Protein AF-A0A934ZM50-F1 (afdb_monomer)

Foldseek 3Di:
DDWDQDDQDDDDPDRPRDRTDDDDDDPPDDPLAVVLVVLLVVLVVCQVPDAAEDEAEEADQRAYDLVSLVSSLVRYQYEYEYEDADDDDRDHPCCVVHPYYYYQYVVCVPDPVSVVVRVVVVVVSVVVPDPDPDDPDPPPDDDD

Structure (mmCIF, N/CA/C/O backbone):
data_AF-A0A934ZM50-F1
#
_entry.id   AF-A0A934ZM50-F1
#
loop_
_atom_site.group_PDB
_atom_site.id
_atom_site.type_symbol
_atom_site.label_atom_id
_atom_site.label_alt_id
_atom_site.label_comp_id
_atom_site.label_asym_id
_atom_site.label_entity_id
_atom_site.label_seq_id
_atom_site.pdbx_PDB_ins_code
_atom_site.Cartn_x
_atom_site.Cartn_y
_atom_site.Cartn_z
_atom_site.occupancy
_atom_site.B_iso_or_equiv
_atom_site.auth_seq_id
_atom_site.auth_comp_id
_atom_site.auth_asym_id
_atom_site.auth_atom_id
_atom_site.pdbx_PDB_model_num
ATOM 1 N N . MET A 1 1 ? 9.238 -10.018 13.700 1.00 47.69 1 MET A N 1
ATOM 2 C CA . MET A 1 1 ? 8.953 -8.624 13.303 1.00 47.69 1 MET A CA 1
ATOM 3 C C . MET A 1 1 ? 9.556 -7.726 14.370 1.00 47.69 1 MET A C 1
ATOM 5 O O . MET A 1 1 ? 9.247 -7.930 15.534 1.00 47.69 1 MET A O 1
ATOM 9 N N . ARG A 1 2 ? 10.491 -6.834 14.027 1.00 43.53 2 ARG A N 1
ATOM 10 C CA . ARG A 1 2 ? 11.012 -5.837 14.977 1.00 43.53 2 ARG A CA 1
ATOM 11 C C . ARG A 1 2 ? 10.524 -4.472 14.509 1.00 43.53 2 ARG A C 1
ATOM 13 O O . ARG A 1 2 ? 10.995 -3.994 13.483 1.00 43.53 2 ARG A O 1
ATOM 20 N N . LEU A 1 3 ? 9.575 -3.877 15.232 1.00 47.09 3 LEU A N 1
ATOM 21 C CA . LEU A 1 3 ? 9.214 -2.475 15.035 1.00 47.09 3 LEU A CA 1
ATOM 22 C C . LEU A 1 3 ? 10.410 -1.629 15.475 1.00 47.09 3 LEU A C 1
ATOM 24 O O . LEU A 1 3 ? 10.764 -1.615 16.654 1.00 47.09 3 LEU A O 1
ATOM 28 N N . ARG A 1 4 ? 11.047 -0.928 14.540 1.00 48.06 4 ARG A N 1
ATOM 29 C CA . ARG A 1 4 ? 11.917 0.192 14.895 1.00 48.06 4 ARG A CA 1
ATOM 30 C C . ARG A 1 4 ? 11.058 1.447 14.838 1.00 48.06 4 ARG A C 1
ATOM 32 O O . ARG A 1 4 ? 10.600 1.829 13.761 1.00 48.06 4 ARG A O 1
ATOM 39 N N . ARG A 1 5 ? 10.837 2.088 15.990 1.00 49.38 5 ARG A N 1
ATOM 40 C CA . ARG A 1 5 ? 10.381 3.483 16.004 1.00 49.38 5 ARG A CA 1
ATOM 41 C C . ARG A 1 5 ? 11.444 4.298 15.275 1.00 49.38 5 ARG A C 1
ATOM 43 O O . ARG A 1 5 ? 12.609 4.286 15.675 1.00 49.38 5 ARG A O 1
ATOM 50 N N . GLY A 1 6 ? 11.061 4.917 14.163 1.00 45.31 6 GLY A N 1
ATOM 51 C CA . GLY A 1 6 ? 11.936 5.851 13.471 1.00 45.31 6 GLY A CA 1
ATOM 52 C C . GLY A 1 6 ? 12.199 7.040 14.388 1.00 45.31 6 GLY A C 1
ATOM 53 O O . GLY A 1 6 ? 11.290 7.510 15.068 1.00 45.31 6 GLY A O 1
ATOM 54 N N . ARG A 1 7 ? 13.441 7.524 14.439 1.00 45.09 7 ARG A N 1
ATOM 55 C CA . ARG A 1 7 ? 13.688 8.888 14.909 1.00 45.09 7 ARG A CA 1
ATOM 56 C C . ARG A 1 7 ? 13.267 9.815 13.772 1.00 45.09 7 ARG A C 1
ATOM 58 O O . ARG A 1 7 ? 13.832 9.708 12.686 1.00 45.09 7 ARG A O 1
ATOM 65 N N . SER A 1 8 ? 12.276 10.675 14.011 1.00 46.38 8 SER A N 1
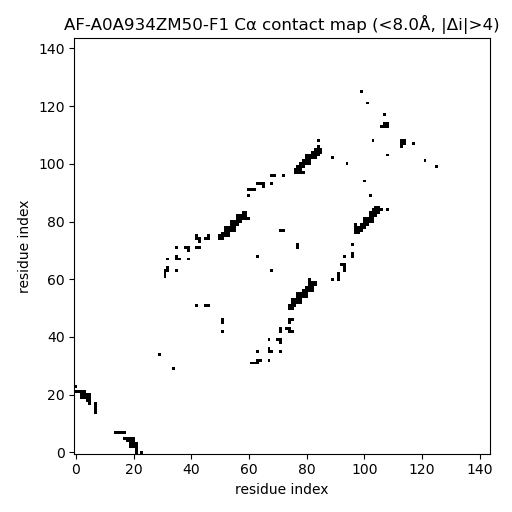ATOM 66 C CA . SER A 1 8 ? 11.937 11.778 13.107 1.00 46.38 8 SER A CA 1
ATOM 67 C C . SER A 1 8 ? 13.199 12.592 12.840 1.00 46.38 8 SER A C 1
ATOM 69 O O . SER A 1 8 ? 13.773 13.169 13.759 1.00 46.38 8 SER A O 1
ATOM 71 N N . GLY A 1 9 ? 13.672 12.559 11.599 1.00 40.72 9 GLY A N 1
ATOM 72 C CA . GLY A 1 9 ? 14.954 13.141 11.226 1.00 40.72 9 GLY A CA 1
ATOM 73 C C . GLY A 1 9 ? 15.248 12.971 9.744 1.00 40.72 9 GLY A C 1
ATOM 74 O O . GLY A 1 9 ? 16.276 12.414 9.382 1.00 40.72 9 GLY A O 1
ATOM 75 N N . LEU A 1 10 ? 14.334 13.418 8.884 1.00 40.38 10 LEU A N 1
ATOM 76 C CA . LEU A 1 10 ? 14.624 13.714 7.482 1.00 40.38 10 LEU A CA 1
ATOM 77 C C . LEU A 1 10 ? 14.115 15.133 7.226 1.00 40.38 10 LEU A C 1
ATOM 79 O O . LEU A 1 10 ? 12.920 15.361 7.063 1.00 40.38 10 LEU A O 1
ATOM 83 N N . HIS A 1 11 ? 15.029 16.100 7.295 1.00 38.22 11 HIS A N 1
ATOM 84 C CA . HIS A 1 11 ? 14.740 17.502 7.027 1.00 38.22 11 HIS A CA 1
ATOM 85 C C . HIS A 1 11 ? 14.529 17.706 5.523 1.00 38.22 11 HIS A C 1
ATOM 87 O O . HIS A 1 11 ? 15.481 17.829 4.759 1.00 38.22 11 HIS A O 1
ATOM 93 N N . GLY A 1 12 ? 13.265 17.760 5.119 1.00 38.09 12 GLY A N 1
ATOM 94 C CA . GLY A 1 12 ? 12.813 18.340 3.860 1.00 38.09 12 GLY A CA 1
ATOM 95 C C . GLY A 1 12 ? 11.437 18.948 4.091 1.00 38.09 12 GLY A C 1
ATOM 96 O O . GLY A 1 12 ? 10.502 18.187 4.261 1.00 38.09 12 GLY A O 1
ATOM 97 N N . SER A 1 13 ? 11.363 20.284 4.195 1.00 43.41 13 SER A N 1
ATOM 98 C CA . SER A 1 13 ? 10.209 21.222 4.255 1.00 43.41 13 SER A CA 1
ATOM 99 C C . SER A 1 13 ? 8.820 20.784 4.784 1.00 43.41 13 SER A C 1
ATOM 101 O O . SER A 1 13 ? 7.840 21.501 4.598 1.00 43.41 13 SER A O 1
ATOM 103 N N . GLY A 1 14 ? 8.700 19.668 5.486 1.00 45.28 14 GLY A N 1
ATOM 104 C CA . GLY A 1 14 ? 7.472 19.178 6.086 1.00 45.28 14 GLY A CA 1
ATOM 105 C C . GLY A 1 14 ? 7.828 18.104 7.101 1.00 45.28 14 GLY A C 1
ATOM 106 O O . GLY A 1 14 ? 8.524 17.139 6.789 1.00 45.28 14 GLY A O 1
ATOM 107 N N . SER A 1 15 ? 7.401 18.281 8.347 1.00 47.75 15 SER A N 1
ATOM 108 C CA . SER A 1 15 ? 7.635 17.301 9.404 1.00 47.75 15 SER A CA 1
ATOM 109 C C . SER A 1 15 ? 6.714 16.094 9.208 1.00 47.75 15 SER A C 1
ATOM 111 O O . SER A 1 15 ? 5.691 15.971 9.881 1.00 47.75 15 SER A O 1
ATOM 113 N N . LEU A 1 16 ? 7.042 15.198 8.272 1.00 54.75 16 LEU A N 1
ATOM 114 C CA . LEU A 1 16 ? 6.337 13.924 8.158 1.00 54.75 16 LEU A CA 1
ATOM 115 C C . LEU A 1 16 ? 6.683 13.083 9.394 1.00 54.75 16 LEU A C 1
ATOM 117 O O . LEU A 1 16 ? 7.781 12.534 9.508 1.00 54.75 16 LEU A O 1
ATOM 121 N N . HIS A 1 17 ? 5.759 13.015 10.351 1.00 59.22 17 HIS A N 1
ATOM 122 C CA . HIS A 1 17 ? 5.936 12.207 11.551 1.00 59.22 17 HIS A CA 1
ATOM 123 C C . HIS A 1 17 ? 5.749 10.723 11.205 1.00 59.22 17 HIS A C 1
ATOM 125 O O . HIS A 1 17 ? 4.635 10.199 11.179 1.00 59.22 17 HIS A O 1
ATOM 131 N N . VAL A 1 18 ? 6.854 10.029 10.935 1.00 63.38 18 VAL A N 1
ATOM 132 C CA . VAL A 1 18 ? 6.844 8.587 10.663 1.00 63.38 18 VAL A CA 1
ATOM 133 C C . VAL A 1 18 ? 6.812 7.828 11.991 1.00 63.38 18 VAL A C 1
ATOM 135 O O . VAL A 1 18 ? 7.836 7.663 12.651 1.00 63.38 18 VAL A O 1
ATOM 138 N N . ALA A 1 19 ? 5.630 7.337 12.381 1.00 61.62 19 ALA A N 1
ATOM 139 C CA . ALA A 1 19 ? 5.421 6.631 13.652 1.00 61.62 19 ALA A CA 1
ATOM 140 C C . ALA A 1 19 ? 6.265 5.342 13.794 1.00 61.62 19 ALA A C 1
ATOM 142 O O . ALA A 1 19 ? 6.596 4.918 14.905 1.00 61.62 19 ALA A O 1
ATOM 143 N N . GLY A 1 20 ? 6.658 4.724 12.677 1.00 64.88 20 GLY A N 1
ATOM 144 C CA . GLY A 1 20 ? 7.536 3.559 12.652 1.00 64.88 20 GLY A CA 1
ATOM 145 C C . GLY A 1 20 ? 7.836 3.090 11.233 1.00 64.88 20 GLY A C 1
ATOM 146 O O . GLY A 1 20 ? 7.087 3.382 10.305 1.00 64.88 20 GLY A O 1
ATOM 147 N N . ILE A 1 21 ? 8.936 2.353 11.068 1.00 68.88 21 ILE A N 1
ATOM 148 C CA . ILE A 1 21 ? 9.275 1.692 9.802 1.00 68.88 21 ILE A CA 1
ATOM 149 C C . ILE A 1 21 ? 9.278 0.184 10.034 1.00 68.88 21 ILE A C 1
ATOM 151 O O . ILE A 1 21 ? 10.000 -0.336 10.891 1.00 68.88 21 ILE A O 1
ATOM 155 N N . LEU A 1 22 ? 8.480 -0.520 9.235 1.00 67.62 22 LEU A N 1
ATOM 156 C CA . LEU A 1 22 ? 8.458 -1.973 9.175 1.00 67.62 22 LEU A CA 1
ATOM 157 C C . LEU A 1 22 ? 9.260 -2.433 7.962 1.00 67.62 22 LEU A C 1
ATOM 159 O O . LEU A 1 22 ? 8.775 -2.415 6.836 1.00 67.62 22 LEU A O 1
ATOM 163 N N . ALA A 1 23 ? 10.505 -2.836 8.199 1.00 62.47 23 ALA A N 1
ATOM 164 C CA . ALA A 1 23 ? 11.365 -3.380 7.158 1.00 62.47 23 ALA A CA 1
ATOM 165 C C . ALA A 1 23 ? 11.359 -4.913 7.204 1.00 62.47 23 ALA A C 1
ATOM 167 O O . ALA A 1 23 ? 11.604 -5.521 8.249 1.00 62.47 23 ALA A O 1
ATOM 168 N N . PHE A 1 24 ? 11.132 -5.535 6.049 1.00 62.09 24 PHE A N 1
ATOM 169 C CA . PHE A 1 24 ? 11.219 -6.980 5.866 1.00 62.09 24 PHE A CA 1
ATOM 170 C C . PHE A 1 24 ? 12.287 -7.270 4.812 1.00 62.09 24 PHE A C 1
ATOM 172 O O . PHE A 1 24 ? 12.115 -6.929 3.644 1.00 62.09 24 PHE A O 1
ATOM 179 N N . LYS A 1 25 ? 13.396 -7.900 5.212 1.00 55.69 25 LYS A N 1
ATOM 180 C CA . LYS A 1 25 ? 14.412 -8.395 4.277 1.00 55.69 25 LYS A CA 1
ATOM 181 C C . LYS A 1 25 ? 14.062 -9.840 3.922 1.00 55.69 25 LYS A C 1
ATOM 183 O O . LYS A 1 25 ? 14.090 -10.711 4.786 1.00 55.69 25 LYS A O 1
ATOM 188 N N . GLY A 1 26 ? 13.645 -10.076 2.683 1.00 52.06 26 GLY A N 1
ATOM 189 C CA . GLY A 1 26 ? 13.290 -11.412 2.208 1.00 52.06 26 GLY A CA 1
ATOM 190 C C . GLY A 1 26 ? 14.531 -12.169 1.751 1.00 52.06 26 GLY A C 1
ATOM 191 O O . GLY A 1 26 ? 15.006 -11.917 0.656 1.00 52.06 26 GLY A O 1
ATOM 192 N N . GLU A 1 27 ? 15.040 -13.099 2.559 1.00 47.81 27 GLU A N 1
ATOM 193 C CA . GLU A 1 27 ? 16.103 -14.024 2.119 1.00 47.81 27 GLU A CA 1
ATOM 194 C C . GLU A 1 27 ? 15.540 -15.322 1.506 1.00 47.81 27 GLU A C 1
ATOM 196 O O . GLU A 1 27 ? 16.255 -16.025 0.805 1.00 47.81 27 GLU A O 1
ATOM 201 N N . ARG A 1 28 ? 14.254 -15.647 1.741 1.00 50.94 28 ARG A N 1
ATOM 202 C CA . ARG A 1 28 ? 13.585 -16.885 1.271 1.00 50.94 28 ARG A CA 1
ATOM 203 C C . ARG A 1 28 ? 12.140 -16.672 0.778 1.00 50.94 28 ARG A C 1
ATOM 205 O O . ARG A 1 28 ? 11.314 -17.574 0.846 1.00 50.94 28 ARG A O 1
ATOM 212 N N . GLY A 1 29 ? 11.814 -15.464 0.318 1.00 58.25 29 GLY A N 1
ATOM 213 C CA . GLY A 1 29 ? 10.437 -15.064 -0.005 1.00 58.25 29 GLY A CA 1
ATOM 214 C C . GLY A 1 29 ? 9.672 -14.492 1.196 1.00 58.25 29 GLY A C 1
ATOM 215 O O . GLY A 1 29 ? 10.118 -14.557 2.343 1.00 58.25 29 GLY A O 1
ATOM 216 N N . ARG A 1 30 ? 8.533 -13.848 0.918 1.00 69.19 30 ARG A N 1
ATOM 217 C CA . ARG A 1 30 ? 7.681 -13.178 1.913 1.00 69.19 30 ARG A CA 1
ATOM 218 C C . ARG A 1 30 ? 6.387 -13.972 2.073 1.00 69.19 30 ARG A C 1
ATOM 220 O O . ARG A 1 30 ? 5.656 -14.141 1.106 1.00 69.19 30 ARG A O 1
ATOM 227 N N . ASN A 1 31 ? 6.071 -14.416 3.290 1.00 84.44 31 ASN A N 1
ATOM 228 C CA . ASN A 1 31 ? 4.722 -14.894 3.592 1.00 84.44 31 ASN A CA 1
ATOM 229 C C . ASN A 1 31 ? 3.822 -13.669 3.813 1.00 84.44 31 ASN A C 1
ATOM 231 O O . ASN A 1 31 ? 3.682 -13.182 4.938 1.00 84.44 31 ASN A O 1
ATOM 235 N N . TYR A 1 32 ? 3.284 -13.134 2.715 1.00 87.12 32 TYR A N 1
ATOM 236 C CA . TYR A 1 32 ? 2.451 -11.934 2.726 1.00 87.12 32 TYR A CA 1
ATOM 237 C C . TYR A 1 32 ? 1.238 -12.084 3.638 1.00 87.12 32 TYR A C 1
ATOM 239 O O . TYR A 1 32 ? 0.965 -11.176 4.417 1.00 87.12 32 TYR A O 1
ATOM 247 N N . ALA A 1 33 ? 0.585 -13.248 3.631 1.00 90.00 33 ALA A N 1
ATOM 248 C CA . ALA A 1 33 ? -0.551 -13.519 4.505 1.00 90.00 33 ALA A CA 1
ATOM 249 C C . ALA A 1 33 ? -0.187 -13.345 5.988 1.00 90.00 33 ALA A C 1
ATOM 251 O O . ALA A 1 33 ? -0.875 -12.645 6.727 1.00 90.00 33 ALA A O 1
ATOM 252 N N . ARG A 1 34 ? 0.951 -13.898 6.424 1.00 87.25 34 ARG A N 1
ATOM 253 C CA . ARG A 1 34 ? 1.422 -13.742 7.806 1.00 87.25 34 ARG A CA 1
ATOM 254 C C . ARG A 1 34 ? 1.764 -12.291 8.140 1.00 87.25 34 ARG A C 1
ATOM 256 O O . ARG A 1 34 ? 1.405 -11.821 9.215 1.00 87.25 34 ARG A O 1
ATOM 263 N N . VAL A 1 35 ? 2.470 -11.592 7.250 1.00 86.31 35 VAL A N 1
ATOM 264 C CA . VAL A 1 35 ? 2.869 -10.192 7.477 1.00 86.31 35 VAL A CA 1
ATOM 265 C C . VAL A 1 35 ? 1.643 -9.288 7.585 1.00 86.31 35 VAL A C 1
ATOM 267 O O . VAL A 1 35 ? 1.547 -8.501 8.523 1.00 86.31 35 VAL A O 1
ATOM 270 N N . PHE A 1 36 ? 0.688 -9.428 6.667 1.00 91.69 36 PHE A N 1
ATOM 271 C CA . PHE A 1 36 ? -0.519 -8.608 6.653 1.00 91.69 36 PHE A CA 1
ATOM 272 C C . PHE A 1 36 ? -1.500 -8.978 7.760 1.00 91.69 36 PHE A C 1
ATOM 274 O O . PHE A 1 36 ? -2.143 -8.089 8.305 1.00 91.69 36 PHE A O 1
ATOM 281 N N . SER A 1 37 ? -1.556 -10.244 8.178 1.00 92.06 37 SER A N 1
ATOM 282 C CA . SER A 1 37 ? -2.294 -10.627 9.384 1.00 92.06 37 SER A CA 1
ATOM 283 C C . SER A 1 37 ? -1.741 -9.930 10.629 1.00 92.06 37 SER A C 1
ATOM 285 O O . SER A 1 37 ? -2.518 -9.404 11.419 1.00 92.06 37 SER A O 1
ATOM 287 N N . GLN A 1 38 ? -0.414 -9.869 10.785 1.00 89.25 38 GLN A N 1
ATOM 288 C CA . GLN A 1 38 ? 0.207 -9.149 11.902 1.00 89.25 38 GLN A CA 1
ATOM 289 C C . GLN A 1 38 ? -0.045 -7.642 11.814 1.00 89.25 38 GLN A C 1
ATOM 291 O O . GLN A 1 38 ? -0.390 -7.026 12.817 1.00 89.25 38 GLN A O 1
ATOM 296 N N . LEU A 1 39 ? 0.089 -7.058 10.621 1.00 89.56 39 LEU A N 1
ATOM 297 C CA . LEU A 1 39 ? -0.200 -5.644 10.392 1.00 89.56 39 LEU A CA 1
ATOM 298 C C . LEU A 1 39 ? -1.655 -5.299 10.735 1.00 89.56 39 LEU A C 1
ATOM 300 O O . LEU A 1 39 ? -1.879 -4.322 11.439 1.00 89.56 39 LEU A O 1
ATOM 304 N N . ALA A 1 40 ? -2.623 -6.104 10.292 1.00 92.50 40 ALA A N 1
ATOM 305 C CA . ALA A 1 40 ? -4.038 -5.899 10.589 1.00 92.50 40 ALA A CA 1
ATOM 306 C C . ALA A 1 40 ? -4.298 -5.868 12.102 1.00 92.50 40 ALA A C 1
ATOM 308 O O . ALA A 1 40 ? -4.934 -4.940 12.589 1.00 92.50 40 ALA A O 1
ATOM 309 N N . SER A 1 41 ? -3.732 -6.816 12.859 1.00 90.88 41 SER A N 1
ATOM 310 C CA . SER A 1 41 ? -3.851 -6.829 14.323 1.00 90.88 41 SER A CA 1
ATOM 311 C C . SER A 1 41 ? -3.210 -5.611 14.997 1.00 90.88 41 SER A C 1
ATOM 313 O O . SER A 1 41 ? -3.694 -5.156 16.030 1.00 90.88 41 SER A O 1
ATOM 315 N N . GLU A 1 42 ? -2.121 -5.069 14.449 1.00 87.81 42 GLU A N 1
ATOM 316 C CA . GLU A 1 42 ? -1.533 -3.826 14.962 1.00 87.81 42 GLU A CA 1
ATOM 317 C C . GLU A 1 42 ? -2.399 -2.602 14.641 1.00 87.81 42 GLU A C 1
ATOM 319 O O . GLU A 1 42 ? -2.561 -1.738 15.498 1.00 87.81 42 GLU A O 1
ATOM 324 N N . MET A 1 43 ? -2.977 -2.521 13.438 1.00 90.06 43 MET A N 1
ATOM 325 C CA . MET A 1 43 ? -3.850 -1.400 13.067 1.00 90.06 43 MET A CA 1
ATOM 326 C C . MET A 1 43 ? -5.143 -1.409 13.877 1.00 90.06 43 MET A C 1
ATOM 328 O O . MET A 1 43 ? -5.548 -0.366 14.376 1.00 90.06 43 MET A O 1
ATOM 332 N N . GLU A 1 44 ? -5.725 -2.584 14.109 1.00 90.31 44 GLU A N 1
ATOM 333 C CA . GLU A 1 44 ? -6.898 -2.757 14.969 1.00 90.31 44 GLU A CA 1
ATOM 334 C C . GLU A 1 44 ? -6.637 -2.231 16.393 1.00 90.31 44 GLU A C 1
ATOM 336 O O . GLU A 1 44 ? -7.454 -1.503 16.951 1.00 90.31 44 GLU A O 1
ATOM 341 N N . ARG A 1 45 ? -5.442 -2.487 16.948 1.00 86.94 45 ARG A N 1
ATOM 342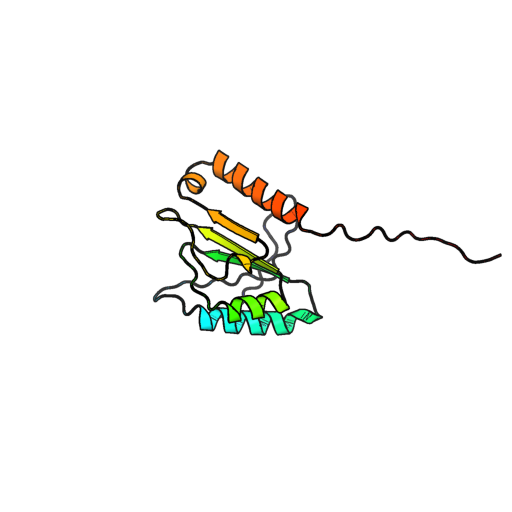 C CA . ARG A 1 45 ? -5.019 -1.941 18.252 1.00 86.94 45 ARG A CA 1
ATOM 343 C C . ARG A 1 45 ? -4.821 -0.425 18.266 1.00 86.94 45 ARG A C 1
ATOM 345 O O . ARG A 1 45 ? -4.886 0.190 19.331 1.00 86.94 45 ARG A O 1
ATOM 352 N N . LEU A 1 46 ? -4.516 0.179 17.120 1.00 84.12 46 LEU A N 1
ATOM 353 C CA . LEU A 1 46 ? -4.294 1.621 16.995 1.00 84.12 46 LEU A CA 1
ATOM 354 C C . LEU A 1 46 ? -5.549 2.392 16.571 1.00 84.12 46 LEU A C 1
ATOM 356 O O . LEU A 1 46 ? -5.566 3.607 16.767 1.00 84.12 46 LEU A O 1
ATOM 360 N N . ARG A 1 47 ? -6.584 1.705 16.065 1.00 81.25 47 ARG A N 1
ATOM 361 C CA . ARG A 1 47 ? -7.783 2.288 15.440 1.00 81.25 47 ARG A CA 1
ATOM 362 C C . ARG A 1 47 ? -8.425 3.404 16.261 1.00 81.25 47 ARG A C 1
ATOM 364 O O . ARG A 1 47 ? -8.760 4.449 15.724 1.00 81.25 47 ARG A O 1
ATOM 371 N N . GLU A 1 48 ? -8.577 3.198 17.565 1.00 81.62 48 GLU A N 1
ATOM 372 C CA . GLU A 1 48 ? -9.237 4.164 18.460 1.00 81.62 48 GLU A CA 1
ATOM 373 C C . GLU A 1 48 ? -8.303 5.281 18.941 1.00 81.62 48 GLU A C 1
ATOM 375 O O . GLU A 1 48 ? -8.748 6.285 19.489 1.00 81.62 48 GLU A O 1
ATOM 380 N N . ARG A 1 49 ? -6.989 5.113 18.763 1.00 77.38 49 ARG A N 1
ATOM 381 C CA . ARG A 1 49 ? -5.976 5.991 19.357 1.00 77.38 49 ARG A CA 1
ATOM 382 C C . ARG A 1 49 ? -5.408 6.996 18.368 1.00 77.38 49 ARG A C 1
ATOM 384 O O . ARG A 1 49 ? -4.859 8.013 18.792 1.00 77.38 49 ARG A O 1
ATOM 391 N N . SER A 1 50 ? -5.423 6.695 17.072 1.00 75.75 50 SER A N 1
ATOM 392 C CA . SER A 1 50 ? -4.789 7.531 16.050 1.00 75.75 50 SER A CA 1
ATOM 393 C C . SER A 1 50 ? -5.336 7.228 14.660 1.00 75.75 50 SER A C 1
ATOM 395 O O . SER A 1 50 ? -5.559 6.071 14.320 1.00 75.75 50 SER A O 1
ATOM 397 N N . SER A 1 51 ? -5.435 8.262 13.824 1.00 83.31 51 SER A N 1
ATOM 398 C CA . SER A 1 51 ? -5.519 8.067 12.376 1.00 83.31 51 SER A CA 1
ATOM 399 C C . SER A 1 51 ? -4.146 7.637 11.857 1.00 83.31 51 SER A C 1
ATOM 401 O O . SER A 1 51 ? -3.141 8.306 12.116 1.00 83.31 51 SER A O 1
ATOM 403 N N . VAL A 1 52 ? -4.088 6.493 11.173 1.00 84.81 52 VAL A N 1
ATOM 404 C CA . VAL A 1 52 ? -2.843 5.905 10.669 1.00 84.81 52 VAL A CA 1
ATOM 405 C C . VAL A 1 52 ? -2.913 5.782 9.153 1.00 84.81 52 VAL A C 1
ATOM 407 O O . VAL A 1 52 ? -3.865 5.235 8.604 1.00 84.81 52 VAL A O 1
ATOM 410 N N . THR A 1 53 ? -1.864 6.243 8.476 1.00 86.75 53 THR A N 1
ATOM 411 C CA . THR A 1 53 ? -1.620 5.938 7.063 1.00 86.75 53 THR A CA 1
ATOM 412 C C . THR A 1 53 ? -0.467 4.951 6.953 1.00 86.75 53 THR A C 1
ATOM 414 O O . THR A 1 53 ? 0.641 5.208 7.430 1.00 86.75 53 THR A O 1
ATOM 417 N N . VAL A 1 54 ? -0.719 3.822 6.303 1.00 89.00 54 VAL A N 1
ATOM 418 C CA . VAL A 1 54 ? 0.269 2.787 6.021 1.00 89.00 54 VAL A CA 1
ATOM 419 C C . VAL A 1 54 ? 0.751 2.935 4.584 1.00 89.00 54 VAL A C 1
ATOM 421 O O . VAL A 1 54 ? -0.036 2.890 3.643 1.00 89.00 54 VAL A O 1
ATOM 424 N N . TYR A 1 55 ? 2.067 3.048 4.412 1.00 87.69 55 TYR A N 1
ATOM 425 C CA . TYR A 1 55 ? 2.715 3.041 3.103 1.00 87.69 55 TYR A CA 1
ATOM 426 C C . TYR A 1 55 ? 3.387 1.687 2.866 1.00 87.69 55 TYR A C 1
ATOM 428 O O . TYR A 1 55 ? 4.364 1.336 3.530 1.00 87.69 55 TYR A O 1
ATOM 436 N N . MET A 1 56 ? 2.872 0.921 1.907 1.00 88.12 56 MET A N 1
ATOM 437 C CA . MET A 1 56 ? 3.494 -0.302 1.415 1.00 88.12 56 MET A CA 1
ATOM 438 C C . MET A 1 56 ? 4.440 0.040 0.267 1.00 88.12 56 MET A C 1
ATOM 440 O O . MET A 1 56 ? 3.993 0.487 -0.779 1.00 88.12 56 MET A O 1
ATOM 444 N N . ILE A 1 57 ? 5.736 -0.221 0.434 1.00 85.81 57 ILE A N 1
ATOM 445 C CA . ILE A 1 57 ? 6.749 0.006 -0.606 1.00 85.81 57 ILE A CA 1
ATOM 446 C C . ILE A 1 57 ? 7.380 -1.337 -0.973 1.00 85.81 57 ILE A C 1
ATOM 448 O O . ILE A 1 57 ? 7.904 -2.042 -0.106 1.00 85.81 57 ILE A O 1
ATOM 452 N N . THR A 1 58 ? 7.336 -1.722 -2.249 1.00 82.62 58 THR A N 1
ATOM 453 C CA . THR A 1 58 ? 7.848 -3.022 -2.700 1.00 82.62 58 THR A CA 1
ATOM 454 C C . THR A 1 58 ? 8.457 -2.970 -4.100 1.00 82.62 58 THR A C 1
ATOM 456 O O . THR A 1 58 ? 8.032 -2.176 -4.922 1.00 82.62 58 THR A O 1
ATOM 459 N N . HIS A 1 59 ? 9.464 -3.810 -4.367 1.00 80.50 59 HIS A N 1
ATOM 460 C CA . HIS A 1 59 ? 10.127 -3.950 -5.676 1.00 80.50 59 HIS A CA 1
ATOM 461 C C . HIS A 1 59 ? 9.630 -5.144 -6.507 1.00 80.50 59 HIS A C 1
ATOM 463 O O . HIS A 1 59 ? 10.254 -5.522 -7.493 1.00 80.50 59 HIS A O 1
ATOM 469 N N . ALA A 1 60 ? 8.569 -5.806 -6.054 1.00 77.44 60 ALA A N 1
ATOM 470 C CA . ALA A 1 60 ? 7.968 -6.952 -6.721 1.00 77.44 60 ALA A CA 1
ATOM 471 C C . ALA A 1 60 ? 6.467 -6.960 -6.434 1.00 77.44 60 ALA A C 1
ATOM 473 O O . ALA A 1 60 ? 6.011 -6.284 -5.508 1.00 77.44 60 ALA A O 1
ATOM 474 N N . GLU A 1 61 ? 5.712 -7.768 -7.171 1.00 84.88 61 GLU A N 1
ATOM 475 C CA . GLU A 1 61 ? 4.294 -7.976 -6.895 1.00 84.88 61 GLU A CA 1
ATOM 476 C C . GLU A 1 61 ? 4.087 -8.484 -5.456 1.00 84.88 61 GLU A C 1
ATOM 478 O O . GLU A 1 61 ? 4.768 -9.393 -4.953 1.00 84.88 61 GLU A O 1
ATOM 483 N N . CYS A 1 62 ? 3.173 -7.826 -4.745 1.00 87.25 62 CYS A N 1
ATOM 484 C CA . CYS A 1 62 ? 2.863 -8.120 -3.354 1.00 87.25 62 CYS A CA 1
ATOM 485 C C . CYS A 1 62 ? 1.546 -8.888 -3.300 1.00 87.25 62 CYS A C 1
ATOM 487 O O . CYS A 1 62 ? 0.493 -8.293 -3.125 1.00 87.25 62 CYS A O 1
ATOM 489 N N . HIS A 1 63 ? 1.572 -10.204 -3.495 1.00 89.38 63 HIS A N 1
ATOM 490 C CA . HIS A 1 63 ? 0.351 -11.017 -3.517 1.00 89.38 63 HIS A CA 1
ATOM 491 C C . HIS A 1 63 ? -0.205 -11.243 -2.106 1.00 89.38 63 HIS A C 1
ATOM 493 O O . HIS A 1 63 ? 0.077 -12.244 -1.445 1.00 89.38 63 HIS A O 1
ATOM 499 N N . VAL A 1 64 ? -0.983 -10.277 -1.631 1.00 92.38 64 VAL A N 1
ATOM 500 C CA . VAL A 1 64 ? -1.724 -10.336 -0.371 1.00 92.38 64 VAL A CA 1
ATOM 501 C C . VAL A 1 64 ? -3.158 -10.782 -0.663 1.00 92.38 64 VAL A C 1
ATOM 503 O O . VAL A 1 6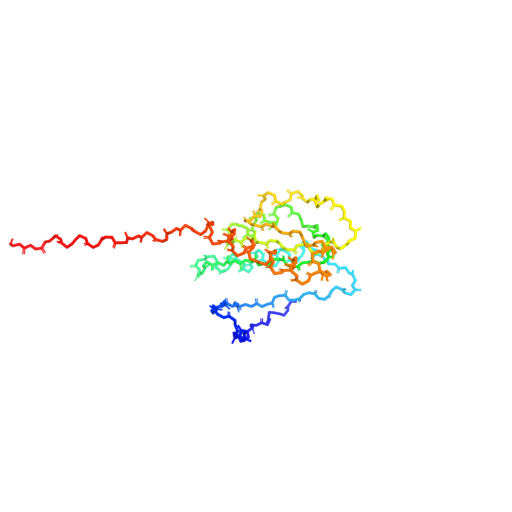4 ? -3.756 -10.260 -1.603 1.00 92.38 64 VAL A O 1
ATOM 506 N N . PRO A 1 65 ? -3.747 -11.681 0.145 1.00 94.62 65 PRO A N 1
ATOM 507 C CA . PRO A 1 65 ? -5.183 -11.941 0.095 1.00 94.62 65 PRO A CA 1
ATOM 508 C C . PRO A 1 65 ? -6.003 -10.654 0.281 1.00 94.62 65 PRO A C 1
ATOM 510 O O . PRO A 1 65 ? -5.769 -9.912 1.240 1.00 94.62 65 PRO A O 1
ATOM 513 N N . ILE A 1 66 ? -6.989 -10.419 -0.592 1.00 95.88 66 ILE A N 1
ATOM 514 C CA . ILE A 1 66 ? -7.875 -9.239 -0.569 1.00 95.88 66 ILE A CA 1
ATOM 515 C C . ILE A 1 66 ? -8.506 -9.001 0.813 1.00 95.88 66 ILE A C 1
ATOM 517 O O . ILE A 1 66 ? -8.559 -7.866 1.283 1.00 95.88 66 ILE A O 1
ATOM 521 N N . GLU A 1 67 ? -8.886 -10.068 1.518 1.00 96.69 67 GLU A N 1
ATOM 522 C CA . GLU A 1 67 ? -9.501 -9.984 2.849 1.00 96.69 67 GLU A CA 1
ATOM 523 C C . GLU A 1 67 ? -8.574 -9.370 3.904 1.00 96.69 67 GLU A C 1
ATOM 525 O O . GLU A 1 67 ? -9.009 -8.606 4.764 1.00 96.69 67 GLU A O 1
ATOM 530 N N . LEU A 1 68 ? -7.266 -9.627 3.817 1.00 95.81 68 LEU A N 1
ATOM 531 C CA . LEU A 1 68 ? -6.307 -9.008 4.730 1.00 95.81 68 LEU A CA 1
ATOM 532 C C . LEU A 1 68 ? -6.084 -7.529 4.407 1.00 95.81 68 LEU A C 1
ATOM 534 O O . LEU A 1 68 ? -5.861 -6.738 5.321 1.00 95.81 68 LEU A O 1
ATOM 538 N N . ILE A 1 69 ? -6.172 -7.141 3.131 1.00 96.69 69 ILE A N 1
ATOM 539 C CA . ILE A 1 69 ? -6.119 -5.731 2.727 1.00 96.69 69 ILE A CA 1
ATOM 540 C C . ILE A 1 69 ? -7.335 -4.984 3.270 1.00 96.69 69 ILE A C 1
ATOM 542 O O . ILE A 1 69 ? -7.173 -3.933 3.889 1.00 96.69 69 ILE A O 1
ATOM 546 N N . ARG A 1 70 ? -8.535 -5.552 3.109 1.00 96.00 70 ARG A N 1
ATOM 547 C CA . ARG A 1 70 ? -9.780 -4.988 3.652 1.00 96.00 70 ARG A CA 1
ATOM 548 C C . ARG A 1 70 ? -9.706 -4.801 5.164 1.00 96.00 70 ARG A C 1
ATOM 550 O O . ARG A 1 70 ? -9.965 -3.705 5.646 1.00 96.00 70 ARG A O 1
ATOM 557 N N . ARG A 1 71 ? -9.229 -5.809 5.894 1.00 95.62 71 ARG A N 1
ATOM 558 C CA . ARG A 1 71 ? -9.086 -5.721 7.352 1.00 95.62 71 ARG A CA 1
ATOM 559 C C . ARG A 1 71 ? -8.110 -4.624 7.798 1.00 95.62 71 ARG A C 1
ATOM 561 O O . ARG A 1 71 ? -8.340 -3.961 8.801 1.00 95.62 71 ARG A O 1
ATOM 568 N N . VAL A 1 72 ? -7.023 -4.391 7.056 1.00 94.56 72 VAL A N 1
ATOM 569 C CA . VAL A 1 72 ? -6.129 -3.245 7.323 1.00 94.56 72 VAL A CA 1
ATOM 570 C C . VAL A 1 72 ? -6.850 -1.919 7.048 1.00 94.56 72 VAL A C 1
ATOM 572 O O . VAL A 1 72 ? -6.755 -0.996 7.856 1.00 94.56 72 VAL A O 1
ATOM 575 N N . ARG A 1 73 ? -7.601 -1.839 5.942 1.00 94.38 73 ARG A N 1
ATOM 576 C CA . ARG A 1 73 ? -8.360 -0.648 5.522 1.00 94.38 73 ARG A CA 1
ATOM 577 C C . ARG A 1 73 ? -9.455 -0.227 6.503 1.00 94.38 73 ARG A C 1
ATOM 579 O O . ARG A 1 73 ? -9.787 0.951 6.539 1.00 94.38 73 ARG A O 1
ATOM 586 N N . GLU A 1 74 ? -9.983 -1.143 7.312 1.00 93.44 74 GLU A N 1
ATOM 587 C CA . GLU A 1 74 ? -10.949 -0.822 8.376 1.00 93.44 74 GLU A CA 1
ATOM 588 C C . GLU A 1 74 ? -10.374 0.101 9.460 1.00 93.44 74 GLU A C 1
ATOM 590 O O . GLU A 1 74 ? -11.128 0.739 10.192 1.00 93.44 74 GLU A O 1
ATOM 595 N N . SER A 1 75 ? -9.046 0.140 9.607 1.00 91.56 75 SER A N 1
ATOM 596 C CA . SER A 1 75 ? -8.375 0.841 10.709 1.00 91.56 75 SER A CA 1
ATOM 597 C C . SER A 1 75 ? -7.284 1.816 10.258 1.00 91.56 75 SER A C 1
ATOM 599 O O . SER A 1 75 ? -6.704 2.504 11.096 1.00 91.56 75 SER A O 1
ATOM 601 N N . ALA A 1 76 ? -6.968 1.862 8.961 1.00 92.19 76 ALA A N 1
ATOM 602 C CA . ALA A 1 76 ? -5.91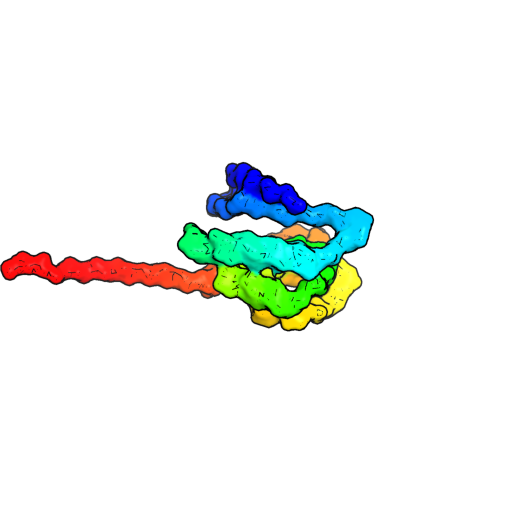2 2.704 8.415 1.00 92.19 76 ALA A CA 1
ATOM 603 C C . ALA A 1 76 ? -6.139 3.032 6.933 1.00 92.19 76 ALA A C 1
ATOM 605 O O . ALA A 1 76 ? -6.630 2.208 6.158 1.00 92.19 76 ALA A O 1
ATOM 606 N N . GLU A 1 77 ? -5.666 4.202 6.508 1.00 92.75 77 GLU A N 1
ATOM 607 C CA . GLU A 1 77 ? -5.464 4.471 5.084 1.00 92.75 77 GLU A CA 1
ATOM 608 C C . GLU A 1 77 ? -4.302 3.615 4.575 1.00 92.75 77 GLU A C 1
ATOM 610 O O . GLU A 1 77 ? -3.269 3.510 5.241 1.00 92.75 77 GLU A O 1
ATOM 615 N N . LEU A 1 78 ? -4.444 3.002 3.398 1.00 93.31 78 LEU A N 1
ATOM 616 C CA . LEU A 1 78 ? -3.423 2.108 2.850 1.00 93.31 78 LEU A CA 1
ATOM 617 C C . LEU A 1 78 ? -2.999 2.567 1.460 1.00 93.31 78 LEU A C 1
ATOM 619 O O . LEU A 1 78 ? -3.764 2.487 0.497 1.00 93.31 78 LEU A O 1
ATOM 623 N N . CYS A 1 79 ? -1.747 3.004 1.367 1.00 91.94 79 CYS A N 1
ATOM 624 C CA . CYS A 1 79 ? -1.116 3.469 0.143 1.00 91.94 79 CYS A CA 1
ATOM 625 C C . CYS A 1 79 ? -0.082 2.449 -0.353 1.00 91.94 79 CYS A C 1
ATOM 627 O O . CYS A 1 79 ? 0.674 1.892 0.445 1.00 91.94 79 CYS A O 1
ATOM 629 N N . GLY A 1 80 ? -0.017 2.214 -1.664 1.00 91.06 80 GLY A N 1
ATOM 630 C CA . GLY A 1 80 ? 0.929 1.281 -2.287 1.00 91.06 80 GLY A CA 1
ATOM 631 C C . GLY A 1 80 ? 1.919 1.966 -3.228 1.00 91.06 80 GLY A C 1
ATOM 632 O O . GLY A 1 80 ? 1.528 2.781 -4.050 1.00 91.06 80 GLY A O 1
ATOM 633 N N . VAL A 1 81 ? 3.196 1.605 -3.150 1.00 88.88 81 VAL A N 1
ATOM 634 C CA . VAL A 1 81 ? 4.241 1.992 -4.104 1.00 88.88 81 VAL A CA 1
ATOM 635 C C . VAL A 1 81 ? 4.920 0.723 -4.604 1.00 88.88 81 VAL A C 1
ATOM 637 O O . VAL A 1 81 ? 5.587 0.012 -3.845 1.00 88.88 81 VAL A O 1
ATOM 640 N N . PHE A 1 82 ? 4.748 0.446 -5.890 1.00 87.56 82 PHE A N 1
ATOM 641 C CA . PHE A 1 82 ? 5.238 -0.751 -6.558 1.00 87.56 82 PHE A CA 1
ATOM 642 C C . PHE A 1 82 ? 6.345 -0.363 -7.536 1.00 87.56 82 PHE A C 1
ATOM 644 O O . PHE A 1 82 ? 6.089 0.243 -8.569 1.00 87.56 82 PHE A O 1
ATOM 651 N N . MET A 1 83 ? 7.591 -0.695 -7.214 1.00 84.88 83 MET A N 1
ATOM 652 C CA . MET A 1 83 ? 8.720 -0.529 -8.125 1.00 84.88 83 MET A CA 1
ATOM 653 C C . MET A 1 83 ? 8.769 -1.748 -9.049 1.00 84.88 83 MET A C 1
ATOM 655 O O . MET A 1 83 ? 9.112 -2.844 -8.611 1.00 84.88 83 MET A O 1
ATOM 659 N N . LEU A 1 84 ? 8.408 -1.554 -10.317 1.00 81.44 84 LEU A N 1
ATOM 660 C CA . LEU A 1 84 ? 8.367 -2.586 -11.354 1.00 81.44 84 LEU A CA 1
ATOM 661 C C . LEU A 1 84 ? 9.262 -2.159 -12.524 1.00 81.44 84 LEU A C 1
ATOM 663 O O . LEU A 1 84 ? 8.778 -1.661 -13.539 1.00 81.44 84 LEU A O 1
ATOM 667 N N . PRO A 1 85 ? 10.590 -2.331 -12.402 1.00 61.91 85 PRO A N 1
ATOM 668 C CA . PRO A 1 85 ? 11.522 -1.869 -13.423 1.00 61.91 85 PRO A CA 1
ATOM 669 C C . PRO A 1 85 ? 11.475 -2.695 -14.723 1.00 61.91 85 PRO A C 1
ATOM 671 O O . PRO A 1 85 ? 11.937 -2.233 -15.759 1.00 61.91 85 PRO A O 1
ATOM 674 N N . SER A 1 86 ? 10.934 -3.918 -14.712 1.00 62.88 86 SER A N 1
ATOM 675 C CA . SER A 1 86 ? 11.143 -4.858 -15.829 1.00 62.88 86 SER A CA 1
ATOM 676 C C . SER A 1 86 ? 9.881 -5.441 -16.473 1.00 62.88 86 SER A C 1
ATOM 678 O O . SER A 1 86 ? 10.019 -6.160 -17.460 1.00 62.88 86 SER A O 1
ATOM 680 N N . ARG A 1 87 ? 8.664 -5.193 -15.959 1.00 58.81 87 ARG A N 1
ATOM 681 C CA . ARG A 1 87 ? 7.432 -5.828 -16.476 1.00 58.81 87 ARG A CA 1
ATOM 682 C C . ARG A 1 87 ? 6.150 -5.0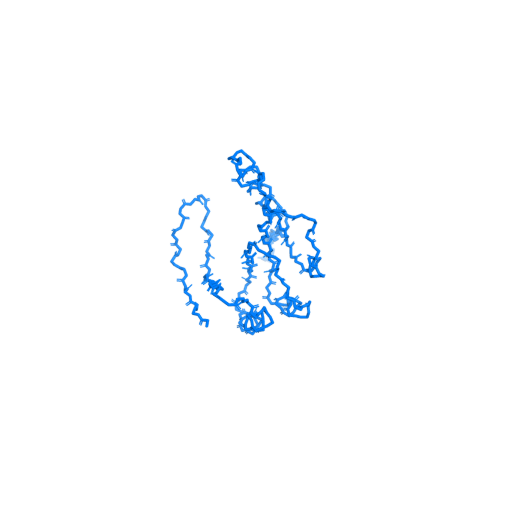23 -16.235 1.00 58.81 87 ARG A C 1
ATOM 684 O O . ARG A 1 87 ? 5.921 -4.600 -15.111 1.00 58.81 87 ARG A O 1
ATOM 691 N N . GLY A 1 88 ? 5.309 -4.998 -17.279 1.00 65.38 88 GLY A N 1
ATOM 692 C CA . GLY A 1 88 ? 3.864 -5.281 -17.239 1.00 65.38 88 GLY A CA 1
ATOM 693 C C . GLY A 1 88 ? 2.915 -4.286 -16.566 1.00 65.38 88 GLY A C 1
ATOM 694 O O . GLY A 1 88 ? 3.307 -3.406 -15.809 1.00 65.38 88 GLY A O 1
ATOM 695 N N . THR A 1 89 ? 1.623 -4.464 -16.849 1.00 74.38 89 THR A N 1
ATOM 696 C CA . THR A 1 89 ? 0.518 -3.914 -16.054 1.00 74.38 89 THR A CA 1
ATOM 697 C C . THR A 1 89 ? 0.473 -4.614 -14.700 1.00 74.38 89 THR A C 1
ATOM 699 O O . THR A 1 89 ? 0.480 -5.842 -14.645 1.00 74.38 89 THR A O 1
ATOM 702 N N . LEU A 1 90 ? 0.423 -3.841 -13.614 1.00 85.69 90 LEU A N 1
ATOM 703 C CA . LEU A 1 90 ? 0.234 -4.379 -12.270 1.00 85.69 90 LEU A CA 1
ATOM 704 C C . LEU A 1 90 ? -1.190 -4.925 -12.142 1.00 85.69 90 LEU A C 1
ATOM 706 O O . LEU A 1 90 ? -2.144 -4.152 -12.188 1.00 85.69 90 LEU A O 1
ATOM 710 N N . ASP A 1 91 ? -1.316 -6.238 -11.969 1.00 87.75 91 ASP A N 1
ATOM 711 C CA . ASP A 1 91 ? -2.599 -6.920 -11.815 1.00 87.75 91 ASP A CA 1
ATOM 712 C C . ASP A 1 91 ? -2.679 -7.568 -10.431 1.00 87.75 91 ASP A C 1
ATOM 714 O O . ASP A 1 91 ? -2.199 -8.675 -10.185 1.00 87.75 91 ASP A O 1
ATOM 718 N N . LEU A 1 92 ? -3.214 -6.811 -9.475 1.00 91.62 92 LEU A N 1
ATOM 719 C CA . LEU A 1 92 ? -3.458 -7.285 -8.120 1.00 91.62 92 LEU A CA 1
ATOM 720 C C . LEU A 1 92 ? -4.912 -6.978 -7.778 1.00 91.62 92 LEU A C 1
ATOM 722 O O . LEU A 1 92 ? -5.343 -5.827 -7.836 1.00 91.62 92 LEU A O 1
ATOM 726 N N . GLU A 1 93 ? -5.649 -8.006 -7.359 1.00 93.69 93 GLU A N 1
ATOM 727 C CA . GLU A 1 93 ? -7.085 -7.926 -7.050 1.00 93.69 93 GLU A CA 1
ATOM 728 C C . GLU A 1 93 ? -7.427 -6.770 -6.094 1.00 93.69 93 GLU A C 1
ATOM 730 O O . GLU A 1 93 ? -8.481 -6.146 -6.183 1.00 93.69 93 GLU A O 1
ATOM 735 N N . TYR A 1 94 ? -6.508 -6.445 -5.184 1.00 94.81 94 TYR A N 1
ATOM 736 C CA . TYR A 1 94 ? -6.717 -5.441 -4.152 1.00 94.81 94 TYR A CA 1
ATOM 737 C C . TYR A 1 94 ? -6.343 -4.007 -4.539 1.00 94.81 94 TYR A C 1
ATOM 739 O O . TYR A 1 94 ? -6.532 -3.119 -3.709 1.00 94.81 94 TYR A O 1
ATOM 747 N N . LEU A 1 95 ? -5.832 -3.729 -5.747 1.00 93.62 95 LEU A N 1
ATOM 748 C CA . LEU A 1 95 ? -5.479 -2.352 -6.143 1.00 93.62 95 LEU A CA 1
ATOM 749 C C . LEU A 1 95 ? -6.627 -1.350 -5.975 1.00 93.62 95 LEU A C 1
ATOM 751 O O . LEU A 1 95 ? -6.362 -0.262 -5.454 1.00 93.62 95 LEU A O 1
ATOM 755 N N . PRO A 1 96 ? -7.887 -1.679 -6.335 1.00 93.56 96 PRO A N 1
ATOM 756 C CA . PRO A 1 96 ? -9.008 -0.762 -6.131 1.00 93.56 96 PRO A CA 1
ATOM 757 C C . PRO A 1 96 ? -9.308 -0.510 -4.649 1.00 93.56 96 PRO A C 1
ATOM 759 O O . PRO A 1 96 ? -9.888 0.512 -4.298 1.00 93.56 96 PRO A O 1
ATOM 762 N N . ALA A 1 97 ? -8.898 -1.427 -3.767 1.00 94.00 97 ALA A N 1
ATOM 763 C CA . ALA A 1 97 ? -9.043 -1.300 -2.324 1.00 94.00 97 ALA A CA 1
ATOM 764 C C . ALA A 1 97 ? -7.908 -0.490 -1.676 1.00 94.00 97 ALA A C 1
ATOM 766 O O . ALA A 1 97 ? -7.869 -0.396 -0.451 1.00 94.00 97 ALA A O 1
ATOM 767 N N . LEU A 1 98 ? -6.981 0.100 -2.440 1.00 93.69 98 LEU A N 1
ATOM 768 C CA . LEU A 1 98 ? -5.960 1.020 -1.927 1.00 93.69 98 LEU A CA 1
ATOM 769 C C . LEU A 1 98 ? 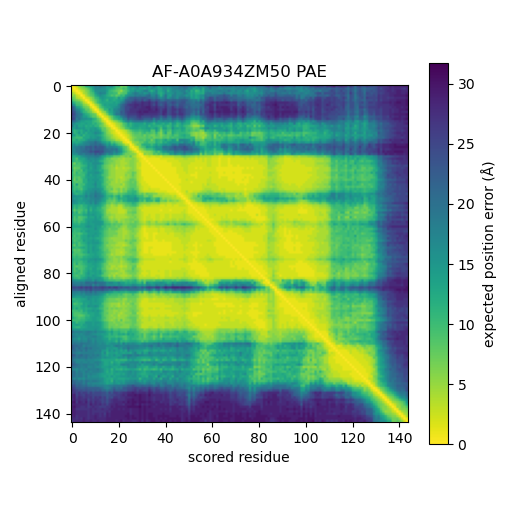-6.443 2.472 -1.990 1.00 93.69 98 LEU A C 1
ATOM 771 O O . LEU A 1 98 ? -7.177 2.865 -2.891 1.00 93.69 98 LEU A O 1
ATOM 775 N N . THR A 1 99 ? -6.034 3.286 -1.019 1.00 92.12 99 THR A N 1
ATOM 776 C CA . THR A 1 99 ? -6.375 4.719 -0.958 1.00 92.12 99 THR A CA 1
ATOM 777 C C . THR A 1 99 ? -5.716 5.457 -2.119 1.00 92.12 99 THR A C 1
ATOM 779 O O . THR A 1 99 ? -6.311 6.301 -2.801 1.00 92.12 99 THR A O 1
ATOM 782 N N . LEU A 1 100 ? -4.460 5.095 -2.351 1.00 90.44 100 LEU A N 1
ATOM 783 C CA . LEU A 1 100 ? -3.631 5.541 -3.449 1.00 90.44 100 LEU A CA 1
ATOM 784 C C . LEU A 1 100 ? -2.665 4.410 -3.791 1.00 90.44 100 LEU A C 1
ATOM 786 O O . LEU A 1 100 ? -2.147 3.744 -2.893 1.00 90.44 100 LEU A O 1
ATOM 790 N N . HIS A 1 101 ? -2.396 4.200 -5.071 1.00 90.69 101 HIS A N 1
ATOM 791 C CA . HIS A 1 101 ? -1.297 3.341 -5.467 1.00 90.69 101 HIS A CA 1
ATOM 792 C C . HIS A 1 101 ? -0.522 3.941 -6.624 1.00 90.69 101 HIS A C 1
ATOM 794 O O . HIS A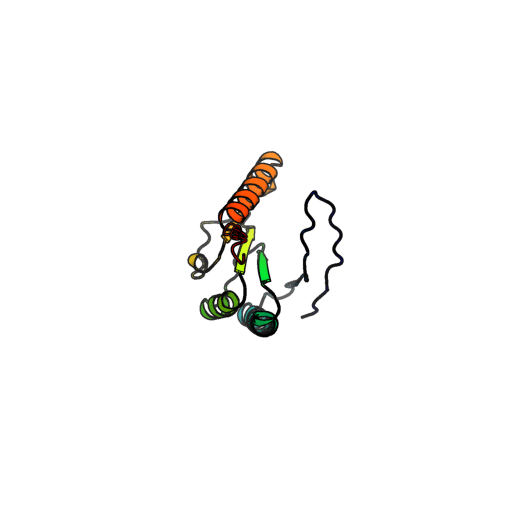 1 101 ? -1.069 4.670 -7.445 1.00 90.69 101 HIS A O 1
ATOM 800 N N . GLU A 1 102 ? 0.759 3.611 -6.652 1.00 86.25 102 GLU A N 1
ATOM 801 C CA . GLU A 1 102 ? 1.720 4.167 -7.578 1.00 86.25 102 GLU A CA 1
ATOM 802 C C . GLU A 1 102 ? 2.622 3.064 -8.123 1.00 86.25 102 GLU A C 1
ATOM 804 O O . GLU A 1 102 ? 3.086 2.204 -7.367 1.00 86.25 102 GLU A O 1
ATOM 809 N N . VAL A 1 103 ? 2.893 3.106 -9.427 1.00 86.25 103 VAL A N 1
ATOM 810 C CA . VAL A 1 103 ? 3.778 2.160 -10.107 1.00 86.25 103 VAL A CA 1
ATOM 811 C C . VAL A 1 103 ? 4.993 2.911 -10.632 1.00 86.25 103 VAL A C 1
ATOM 813 O O . VAL A 1 103 ? 4.910 3.702 -11.567 1.00 86.25 103 VAL A O 1
ATOM 816 N N . VAL A 1 104 ? 6.147 2.629 -10.036 1.00 83.00 104 VAL A N 1
ATOM 817 C CA . VAL A 1 104 ? 7.426 3.231 -10.407 1.00 83.00 104 VAL A CA 1
ATOM 818 C C . VAL A 1 104 ? 8.122 2.328 -11.424 1.00 83.00 104 VAL A C 1
ATOM 820 O O . VAL A 1 104 ? 8.558 1.223 -11.093 1.00 83.00 104 VAL A O 1
ATOM 823 N N . THR A 1 105 ? 8.218 2.804 -12.663 1.00 81.00 105 THR A N 1
ATOM 824 C CA . THR A 1 105 ? 8.850 2.101 -13.791 1.00 81.00 105 THR A CA 1
ATOM 825 C C . THR A 1 105 ? 10.368 2.323 -13.827 1.00 81.00 105 THR A C 1
ATOM 827 O O . THR A 1 105 ? 10.897 3.203 -13.150 1.00 81.00 105 THR A O 1
ATOM 830 N N . ASP A 1 106 ? 11.098 1.551 -14.640 1.00 78.38 106 ASP A N 1
ATOM 831 C CA . ASP A 1 106 ? 12.552 1.732 -14.815 1.00 78.38 106 ASP A CA 1
ATOM 832 C C . ASP A 1 106 ? 12.908 3.093 -15.425 1.00 78.38 106 ASP A C 1
ATOM 834 O O . ASP A 1 106 ? 13.850 3.734 -14.961 1.00 78.38 106 ASP A O 1
ATOM 838 N N . ALA A 1 107 ? 12.100 3.596 -16.365 1.00 72.00 107 ALA A N 1
ATOM 839 C CA . ALA A 1 107 ? 12.253 4.952 -16.896 1.00 72.00 107 ALA A CA 1
ATOM 840 C C . ALA A 1 107 ? 12.178 6.003 -15.776 1.00 72.00 107 ALA A C 1
ATOM 842 O O . ALA A 1 107 ? 13.070 6.844 -15.650 1.00 72.00 107 ALA A O 1
ATOM 843 N N . ALA A 1 108 ? 11.181 5.876 -14.892 1.00 73.31 108 ALA A N 1
ATOM 844 C CA . ALA A 1 108 ? 11.025 6.751 -13.737 1.00 73.31 108 ALA A CA 1
ATOM 845 C C . ALA A 1 108 ? 12.164 6.614 -12.716 1.00 73.31 108 ALA A C 1
ATOM 847 O O . ALA A 1 108 ? 12.336 7.515 -11.912 1.00 73.31 108 ALA A O 1
ATOM 848 N N . LEU A 1 109 ? 12.948 5.530 -12.706 1.00 73.38 109 LEU A N 1
ATOM 849 C CA . LEU A 1 109 ? 14.113 5.388 -11.819 1.00 73.38 109 LEU A CA 1
ATOM 850 C C . LEU A 1 109 ? 15.401 5.960 -12.426 1.00 73.38 109 LEU A C 1
ATOM 852 O O . LEU A 1 109 ? 16.262 6.431 -11.678 1.00 73.38 109 LEU A O 1
ATOM 856 N N . ARG A 1 110 ? 15.544 5.921 -13.756 1.00 75.88 110 ARG A N 1
ATOM 857 C CA . ARG A 1 110 ? 16.764 6.339 -14.467 1.00 75.88 110 ARG A CA 1
ATOM 858 C C . ARG A 1 110 ? 16.853 7.844 -14.699 1.00 75.88 110 ARG A C 1
ATOM 860 O O . ARG A 1 110 ? 17.959 8.380 -14.682 1.00 75.88 110 ARG A O 1
ATOM 867 N N . ASP A 1 111 ? 15.724 8.527 -14.872 1.00 76.56 111 ASP A N 1
ATOM 868 C CA . ASP A 1 111 ? 15.694 9.964 -15.156 1.00 76.56 111 ASP A CA 1
ATOM 869 C C . ASP A 1 111 ? 15.369 10.792 -13.896 1.00 76.56 111 ASP A C 1
ATOM 871 O O . ASP A 1 111 ? 14.372 10.586 -13.205 1.00 76.56 111 ASP A O 1
ATOM 875 N N . ARG A 1 112 ? 16.242 11.752 -13.561 1.00 69.69 112 ARG A N 1
ATOM 876 C CA . ARG A 1 112 ? 16.082 12.637 -12.396 1.00 69.69 112 ARG A CA 1
ATOM 877 C C . ARG A 1 112 ? 14.863 13.558 -12.513 1.00 69.69 112 ARG A C 1
ATOM 879 O O . ARG A 1 112 ? 14.246 13.831 -11.484 1.00 69.69 112 ARG A O 1
ATOM 886 N N . SER A 1 113 ? 14.545 14.033 -13.711 1.00 70.62 113 SER A N 1
ATOM 887 C CA . SER A 1 113 ? 13.401 14.909 -13.967 1.00 70.62 113 SER A CA 1
ATOM 888 C C . SER A 1 113 ? 12.095 14.129 -13.841 1.00 70.62 113 SER A C 1
ATOM 890 O O . SER A 1 113 ? 11.190 14.569 -13.137 1.00 70.62 113 SER A O 1
ATOM 892 N N . GLU A 1 114 ? 12.042 12.915 -14.394 1.00 70.81 114 GLU A N 1
ATOM 893 C CA . GLU A 1 114 ? 10.898 12.008 -14.227 1.00 70.81 114 GLU A CA 1
ATOM 894 C C . GLU A 1 114 ? 10.677 11.626 -12.756 1.00 70.81 114 GLU A C 1
ATOM 896 O O . GLU A 1 114 ? 9.545 11.665 -12.274 1.00 70.81 114 GLU A O 1
ATOM 901 N N . ARG A 1 115 ? 11.747 11.357 -11.987 1.00 67.94 115 ARG A N 1
ATOM 902 C CA . ARG A 1 115 ? 11.639 11.140 -10.528 1.00 67.94 115 ARG A CA 1
ATOM 903 C C . ARG A 1 115 ? 10.995 12.319 -9.806 1.00 67.94 115 ARG A C 1
ATOM 905 O O . ARG A 1 115 ? 10.151 12.106 -8.937 1.00 67.94 115 ARG A O 1
ATOM 912 N N . ALA A 1 116 ? 11.419 13.543 -10.122 1.00 61.78 116 ALA A N 1
ATOM 913 C CA . ALA A 1 116 ? 10.912 14.752 -9.479 1.00 61.78 116 ALA A CA 1
ATOM 914 C C . ALA A 1 116 ? 9.442 15.009 -9.844 1.00 61.78 116 ALA A C 1
ATOM 916 O O . ALA A 1 116 ? 8.618 15.198 -8.950 1.00 61.78 116 ALA A O 1
ATOM 917 N N . ASN A 1 117 ? 9.100 14.921 -11.132 1.00 71.19 117 ASN A N 1
ATOM 918 C CA . ASN A 1 117 ? 7.729 15.069 -11.624 1.00 71.19 117 ASN A CA 1
ATOM 919 C C . ASN A 1 117 ? 6.798 14.026 -10.996 1.00 71.19 117 ASN A C 1
ATOM 921 O O . ASN A 1 117 ? 5.696 14.351 -10.548 1.00 71.19 117 ASN A O 1
ATOM 925 N N . ARG A 1 118 ? 7.257 12.772 -10.896 1.00 70.69 118 ARG A N 1
ATOM 926 C CA . ARG A 1 118 ? 6.454 11.704 -10.304 1.00 70.69 118 ARG A CA 1
ATOM 927 C C . ARG A 1 118 ? 6.252 11.893 -8.807 1.00 70.69 118 ARG A C 1
ATOM 929 O O . ARG A 1 118 ? 5.131 11.737 -8.332 1.00 70.69 118 ARG A O 1
ATOM 936 N N . ALA A 1 119 ? 7.294 12.285 -8.076 1.00 65.31 119 ALA A N 1
ATOM 937 C CA . ALA A 1 119 ? 7.187 12.601 -6.654 1.00 65.31 119 ALA A CA 1
ATOM 938 C C . ALA A 1 119 ? 6.185 13.739 -6.387 1.00 65.31 119 ALA A C 1
ATOM 940 O O . ALA A 1 119 ? 5.367 13.621 -5.476 1.00 65.31 119 ALA A O 1
ATOM 941 N N . LEU A 1 120 ? 6.205 14.801 -7.200 1.00 67.88 120 LEU A N 1
ATOM 942 C CA . LEU A 1 120 ? 5.263 15.921 -7.089 1.00 67.88 120 LEU A CA 1
ATOM 943 C C . LEU A 1 120 ? 3.815 15.481 -7.350 1.00 67.88 120 LEU A C 1
ATOM 945 O O . LEU A 1 120 ? 2.938 15.775 -6.542 1.00 67.88 120 LEU A O 1
ATOM 949 N N . SER A 1 121 ? 3.580 14.689 -8.399 1.00 71.88 121 SER A N 1
ATOM 950 C CA . SER A 1 121 ? 2.246 14.163 -8.722 1.00 71.88 121 SER A CA 1
ATOM 951 C C . SER A 1 121 ? 1.646 13.327 -7.582 1.00 71.88 121 SER A C 1
ATOM 953 O O . SER A 1 121 ? 0.463 13.457 -7.267 1.00 71.88 121 SER A O 1
ATOM 955 N N . ILE A 1 122 ? 2.462 12.512 -6.904 1.00 68.00 122 ILE A N 1
ATOM 956 C CA . ILE A 1 122 ? 2.028 11.723 -5.739 1.00 68.00 122 ILE A CA 1
ATOM 957 C C . ILE A 1 122 ? 1.603 12.643 -4.585 1.00 68.00 122 ILE A C 1
ATOM 959 O O . ILE A 1 122 ? 0.576 12.402 -3.948 1.00 68.00 122 ILE A O 1
ATOM 963 N N . VAL A 1 123 ? 2.375 13.703 -4.318 1.00 66.44 123 VAL A N 1
ATOM 964 C CA . VAL A 1 123 ? 2.072 14.675 -3.254 1.00 66.44 123 VAL A CA 1
ATOM 965 C C . VAL A 1 123 ? 0.780 15.432 -3.554 1.00 66.44 123 VAL A C 1
ATOM 967 O O . VAL A 1 123 ? -0.047 15.605 -2.658 1.00 66.44 123 VAL A O 1
ATOM 970 N N . GLU A 1 124 ? 0.556 15.836 -4.802 1.00 70.38 124 GLU A N 1
ATOM 971 C CA . GLU A 1 124 ? -0.677 16.508 -5.227 1.00 70.38 124 GLU A CA 1
ATOM 972 C C . GLU A 1 124 ? -1.908 15.600 -5.099 1.00 70.38 124 GLU A C 1
ATOM 974 O O . GLU A 1 124 ? -2.946 16.011 -4.571 1.00 70.38 124 GLU A O 1
ATOM 979 N N . GLN A 1 125 ? -1.797 14.335 -5.512 1.00 70.88 125 GLN A N 1
ATOM 980 C CA . GLN A 1 125 ? -2.880 13.357 -5.374 1.00 70.88 125 GLN A CA 1
ATOM 981 C C . GLN A 1 125 ? -3.202 13.045 -3.907 1.00 70.88 125 GLN A C 1
ATOM 983 O O . GLN A 1 125 ? -4.369 12.900 -3.545 1.00 70.88 125 GLN A O 1
ATOM 988 N N . ALA A 1 126 ? -2.189 12.970 -3.043 1.00 65.12 126 ALA A N 1
ATOM 989 C CA . ALA A 1 126 ? -2.393 12.786 -1.608 1.00 65.12 126 ALA A CA 1
ATOM 990 C C . ALA A 1 126 ? -3.026 14.029 -0.950 1.00 65.12 126 ALA A C 1
ATOM 992 O O . ALA A 1 126 ? -3.914 13.910 -0.104 1.00 65.12 126 ALA A O 1
ATOM 993 N N . SER A 1 127 ? -2.614 15.226 -1.375 1.00 65.06 127 SER A N 1
ATOM 994 C CA . SER A 1 127 ? -3.110 16.496 -0.828 1.00 65.06 127 SER A CA 1
ATOM 995 C C . SER A 1 127 ? -4.552 16.791 -1.248 1.00 65.06 127 SER A C 1
ATOM 997 O O . SER A 1 127 ? -5.333 17.294 -0.447 1.00 65.06 127 SER A O 1
ATOM 999 N N . SER A 1 128 ? -4.938 16.433 -2.475 1.00 65.25 128 SER A N 1
ATOM 1000 C CA . SER A 1 128 ? -6.300 16.634 -2.999 1.00 65.25 128 SER A CA 1
ATOM 1001 C C . SER A 1 128 ? -7.346 15.685 -2.404 1.00 65.25 128 SER A C 1
ATOM 1003 O O . SER A 1 128 ? -8.528 16.021 -2.380 1.00 65.25 128 SER A O 1
ATOM 1005 N N . LYS A 1 129 ? -6.932 14.520 -1.892 1.00 56.94 129 LYS A N 1
ATOM 1006 C CA . LYS A 1 129 ? -7.823 13.544 -1.239 1.00 56.94 129 LYS A CA 1
ATOM 1007 C C . LYS A 1 129 ? -8.007 13.770 0.263 1.00 56.94 129 LYS A C 1
ATOM 1009 O O . LYS A 1 129 ? -8.859 13.122 0.864 1.00 56.94 129 LYS A O 1
ATOM 1014 N N . THR A 1 130 ? -7.241 14.673 0.875 1.00 48.47 130 THR A N 1
ATOM 1015 C CA . THR A 1 130 ? -7.434 15.035 2.285 1.00 48.47 130 THR A CA 1
ATOM 1016 C C . THR A 1 130 ? -8.655 15.958 2.386 1.00 48.47 130 THR A C 1
ATOM 1018 O O . THR A 1 130 ? -8.613 17.055 1.825 1.00 48.47 130 THR A O 1
ATOM 1021 N N . PRO A 1 131 ? -9.758 15.572 3.060 1.00 43.06 131 PRO A N 1
ATOM 1022 C CA . PRO A 1 131 ? -10.888 16.475 3.229 1.00 43.06 131 PRO A CA 1
ATOM 1023 C C . PRO A 1 131 ? -10.435 17.716 4.003 1.00 43.06 131 PRO A C 1
ATOM 1025 O O . PRO A 1 131 ? -9.755 17.620 5.025 1.00 43.06 131 PRO A O 1
ATOM 1028 N N . LYS A 1 132 ? -10.805 18.893 3.488 1.00 38.16 132 LYS A N 1
ATOM 1029 C CA . LYS A 1 132 ? -10.567 20.191 4.126 1.00 38.16 132 LYS A CA 1
ATOM 1030 C C . LYS A 1 132 ? -11.200 20.135 5.521 1.00 38.16 132 LYS A C 1
ATOM 1032 O O . LYS A 1 132 ? -12.424 20.090 5.625 1.00 38.16 132 LYS A O 1
ATOM 1037 N N . ALA A 1 133 ? -10.382 20.076 6.575 1.00 43.31 133 ALA A N 1
ATOM 1038 C CA . ALA A 1 133 ? -10.871 20.134 7.949 1.00 43.31 133 ALA A CA 1
ATOM 1039 C C . ALA A 1 133 ? -11.764 21.376 8.085 1.00 43.31 133 ALA A C 1
ATOM 1041 O O . ALA A 1 133 ? -11.345 22.483 7.736 1.00 43.31 133 ALA A O 1
ATOM 1042 N N . GLY A 1 134 ? -13.021 21.153 8.475 1.00 39.19 134 GLY A N 1
ATOM 1043 C CA . GLY A 1 134 ? -14.069 22.163 8.471 1.00 39.19 134 GLY A CA 1
ATOM 1044 C C . GLY A 1 134 ? -13.650 23.416 9.231 1.00 39.19 134 GLY A C 1
ATOM 1045 O O . GLY A 1 134 ? -13.158 23.343 10.355 1.00 39.19 134 GLY A O 1
ATOM 1046 N N . SER A 1 135 ? -13.863 24.571 8.605 1.00 40.91 135 SER A N 1
ATOM 1047 C CA . SER A 1 135 ? -13.839 25.864 9.274 1.00 40.91 135 SER A CA 1
ATOM 1048 C C . SER A 1 135 ? -14.913 25.860 10.360 1.00 40.91 135 SER A C 1
ATOM 1050 O O . SER A 1 135 ? -16.104 25.947 10.055 1.00 40.91 135 SER A O 1
ATOM 1052 N N . HIS A 1 136 ? -14.500 25.729 11.616 1.00 38.94 136 HIS A N 1
ATOM 1053 C CA . HIS A 1 136 ? -15.357 26.008 12.757 1.00 38.94 136 HIS A CA 1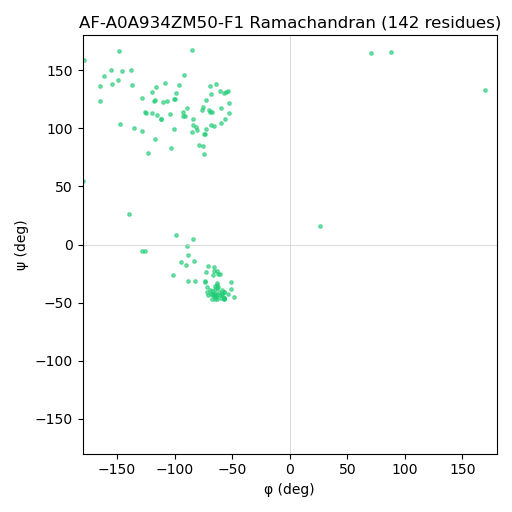
ATOM 1054 C C . HIS A 1 136 ? -15.661 27.513 12.727 1.00 38.94 136 HIS A C 1
ATOM 1056 O O . HIS A 1 136 ? -14.787 28.333 13.007 1.00 38.94 136 HIS A O 1
ATOM 1062 N N . ARG A 1 137 ? -16.865 27.875 12.267 1.00 41.12 137 ARG A N 1
ATOM 1063 C CA . ARG A 1 137 ? -17.439 29.201 12.501 1.00 41.12 137 ARG A CA 1
ATOM 1064 C C . ARG A 1 137 ? -17.775 29.264 13.985 1.00 41.12 137 ARG A C 1
ATOM 1066 O O . ARG A 1 137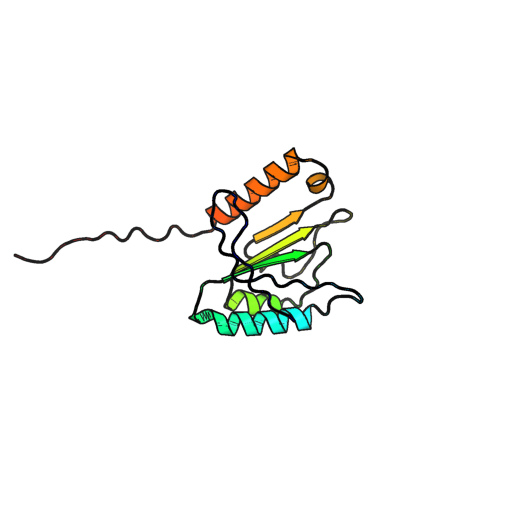 ? -18.569 28.458 14.458 1.00 41.12 137 ARG A O 1
ATOM 1073 N N . VAL A 1 138 ? -17.103 30.162 14.693 1.00 45.88 138 VAL A N 1
ATOM 1074 C CA . VAL A 1 138 ? -17.531 30.613 16.014 1.00 45.88 138 VAL A CA 1
ATOM 1075 C C . VAL A 1 138 ? -18.615 31.645 15.735 1.00 45.88 138 VAL A C 1
ATOM 1077 O O . VAL A 1 138 ? -18.304 32.767 15.340 1.00 45.88 138 VAL A O 1
ATOM 1080 N N . ASP A 1 139 ? -19.870 31.220 15.818 1.00 43.66 139 ASP A N 1
ATOM 1081 C CA . ASP A 1 139 ? -20.984 32.147 15.971 1.00 43.66 139 ASP A CA 1
ATOM 1082 C C . ASP A 1 139 ? -21.082 32.416 17.480 1.00 43.66 139 ASP A C 1
ATOM 1084 O O . ASP A 1 139 ? -21.590 31.592 18.240 1.00 43.66 139 ASP A O 1
ATOM 1088 N N . ASP A 1 140 ? -20.474 33.522 17.915 1.00 48.00 140 ASP A N 1
ATOM 1089 C CA . ASP A 1 140 ? -20.682 34.091 19.246 1.00 48.00 140 ASP A CA 1
ATOM 1090 C C . ASP A 1 140 ? -22.072 34.745 19.260 1.00 48.00 140 ASP A C 1
ATOM 1092 O O . ASP A 1 140 ? -22.225 35.890 18.839 1.00 48.00 140 ASP A O 1
ATOM 1096 N N . ASP A 1 141 ? -23.078 34.006 19.726 1.00 49.06 141 ASP A N 1
ATOM 1097 C CA . ASP A 1 141 ? -24.414 34.520 20.044 1.00 49.06 141 ASP A CA 1
ATOM 1098 C C . ASP A 1 141 ? -24.862 33.941 21.398 1.00 49.06 141 ASP A C 1
ATOM 1100 O O . ASP A 1 141 ? -25.257 32.783 21.472 1.00 49.06 141 ASP A O 1
ATOM 1104 N N . GLU A 1 142 ? -24.730 34.744 22.461 1.00 45.31 142 GLU A N 1
ATOM 1105 C CA . GLU A 1 142 ? -25.475 34.792 23.744 1.00 45.31 142 GLU A CA 1
ATOM 1106 C C . GLU A 1 142 ? -24.679 35.761 24.662 1.00 45.31 142 GLU A C 1
ATOM 1108 O O . GLU A 1 142 ? -23.461 35.656 24.756 1.00 45.31 142 GLU A O 1
ATOM 1113 N N . LEU A 1 143 ? -25.206 36.746 25.393 1.00 47.16 143 LEU A N 1
ATOM 1114 C CA . LEU A 1 143 ? -26.561 37.098 25.797 1.00 47.16 143 LEU A CA 1
ATOM 1115 C C . LEU A 1 143 ? -26.522 38.563 26.302 1.00 47.16 143 LEU A C 1
ATOM 1117 O O . LEU A 1 143 ? -25.617 38.918 27.063 1.00 47.16 143 LEU A O 1
ATOM 1121 N N . THR A 1 144 ? -27.493 39.396 25.921 1.00 54.41 144 THR A N 1
ATOM 1122 C CA . THR A 1 144 ? -27.936 40.551 26.738 1.00 54.41 144 THR A CA 1
ATOM 1123 C C . THR A 1 144 ? -29.001 40.124 27.725 1.00 54.41 144 THR A C 1
ATOM 1125 O O . THR A 1 144 ? -29.844 39.295 27.315 1.00 54.41 144 THR A O 1
#

Nearest PDB structures (foldseek):
  5dbo-assembly1_D  TM=4.220E-01  e=2.486E-01  Thermochaetoides thermophila
  5dbo-assembly1_B  TM=3.858E-01  e=1.915E-01  Thermochaetoides thermophila
  7tmb-assembly6_F  TM=4.440E-01  e=8.583E-01  Klebsiella pneumoniae subsp. pneumoniae HS11286
  3uyc-assembly2_B  TM=4.019E-01  e=1.759E+00  Escherichia coli

Radius of gyration: 18.65 Å; Cα contacts (8 Å, |Δi|>4): 144; chains: 1; bounding box: 45×57×44 Å

Mean predicted aligned error: 12.43 Å

Secondary structure (DSSP, 8-state):
---BPPP----SSS------B-----SS---HHHHHHHHHHHHHHHTTT---EEEEEESS-----HHHHHHHHTTSEEEEEEEESS------TTGGGSSEEEEEEHHHHH-HHHHHHHHHHHHHHHHHTS--------------

pLDDT: mean 72.53, std 18.42, range [38.09, 96.69]

Solvent-accessible surface area (backbone atoms only — not comparable to full-atom values): 9116 Å² total; per-residue (Å²): 136,72,82,42,68,49,76,81,79,70,96,59,104,53,90,71,79,51,82,54,50,84,80,81,85,66,89,83,67,76,67,40,59,62,54,38,52,52,48,23,58,51,32,60,74,35,41,91,78,44,94,42,77,45,77,48,76,38,75,56,91,78,81,54,58,54,69,45,54,50,54,29,50,77,29,26,49,39,33,40,39,37,35,41,62,85,63,81,84,89,85,57,94,45,59,84,78,35,79,42,73,46,79,43,37,42,68,42,70,73,35,70,66,49,37,51,54,50,52,51,51,52,51,51,57,56,58,72,69,52,78,78,76,75,82,80,76,82,79,90,80,88,81,133

Sequence (144 aa):
MRLRRGRSGLHGSGSLHVAGILAFKGERGRNYARVFSQLASEMERLRERSSVTVYMITHAECHVPIELIRRVRESAELCGVFMLPSRGTLDLEYLPALTLHEVVTDAALRDRSERANRALSIVEQASSKTPKAGSHRVDDDELT